Protein AF-A0A7J4P5X5-F1 (afdb_monomer)

Secondary structure (DSSP, 8-state):
---EEEEEEEE---SS--TT-PPPTTTS--BT-EEEEE--SS-TTTGGG--TT-EEEEEEEE-----TT----PPPPEEEEEEEEEEEE--SSSSSPPEEEEEEEEEEEEEE--HHHHHHTTGGGSTTTSTT--S-EEEEPPHHHHHHHHHHHHHH-GGGHHHHTT-

Sequence (167 aa):
MVNCYYVKVNRREWKYPWPNGQPTDWDNFPLNKEQDFRSFTKNKLYWKSLKIGNIIIGHSSYISTKIKGEDKFMPLPRISAIAIVTREEHYSDASESDRVTLKKVIELTPIKLTKDIIKKNKLSNAEPFRLGTNRYTITKLSNEDFQNIVKIIEEFNPSIKKELKKL

Structure (mmCIF, N/CA/C/O backbone):
data_AF-A0A7J4P5X5-F1
#
_entry.id   AF-A0A7J4P5X5-F1
#
loop_
_atom_site.group_PDB
_atom_site.id
_atom_site.type_symbol
_atom_site.label_atom_id
_atom_site.label_alt_id
_atom_site.label_comp_id
_atom_site.label_asym_id
_atom_site.label_entity_id
_atom_site.label_seq_id
_atom_site.pdbx_PDB_ins_code
_atom_site.Cartn_x
_atom_site.Cartn_y
_atom_site.Cartn_z
_atom_site.occupancy
_atom_site.B_iso_or_equiv
_atom_site.auth_seq_id
_atom_site.auth_comp_id
_atom_site.auth_asym_id
_atom_site.auth_atom_id
_atom_site.pdbx_PDB_model_num
ATOM 1 N N . MET A 1 1 ? -3.202 -18.813 -3.902 1.00 62.66 1 MET A N 1
ATOM 2 C CA . MET A 1 1 ? -3.424 -18.023 -2.671 1.00 62.66 1 MET A CA 1
ATOM 3 C C . MET A 1 1 ? -3.058 -16.581 -2.983 1.00 62.66 1 MET A C 1
ATOM 5 O O . MET A 1 1 ? -1.995 -16.373 -3.560 1.00 62.66 1 MET A O 1
ATOM 9 N N . VAL A 1 2 ? -3.941 -15.620 -2.708 1.00 79.81 2 VAL A N 1
ATOM 10 C CA . VAL A 1 2 ? -3.669 -14.196 -2.962 1.00 79.81 2 VAL A CA 1
ATOM 11 C C . VAL A 1 2 ? -2.622 -13.715 -1.960 1.00 79.81 2 VAL A C 1
ATOM 13 O O . VAL A 1 2 ? -2.784 -13.912 -0.759 1.00 79.81 2 VAL A O 1
ATOM 16 N N . ASN A 1 3 ? -1.525 -13.136 -2.450 1.00 89.75 3 ASN A N 1
ATOM 17 C CA . ASN A 1 3 ? -0.517 -12.517 -1.594 1.00 89.75 3 ASN A CA 1
ATOM 18 C C . ASN A 1 3 ? -0.835 -11.028 -1.418 1.00 89.75 3 ASN A C 1
ATOM 20 O O . ASN A 1 3 ? -1.270 -10.365 -2.363 1.00 89.75 3 ASN A O 1
ATOM 24 N N . CYS A 1 4 ? -0.543 -10.509 -0.227 1.00 90.06 4 CYS A N 1
ATOM 25 C CA . CYS A 1 4 ? -0.685 -9.096 0.099 1.00 90.06 4 CYS A CA 1
ATOM 26 C C . CYS A 1 4 ? 0.691 -8.446 0.234 1.00 90.06 4 CYS A C 1
ATOM 28 O O . CYS A 1 4 ? 1.599 -9.001 0.859 1.00 90.06 4 CYS A O 1
ATOM 30 N N . TYR A 1 5 ? 0.834 -7.250 -0.324 1.00 88.75 5 TYR A N 1
ATOM 31 C CA . TYR A 1 5 ? 2.069 -6.484 -0.290 1.00 88.75 5 TYR A CA 1
ATOM 32 C C . TYR A 1 5 ? 1.826 -5.085 0.247 1.00 88.75 5 TYR A C 1
ATOM 34 O O . TYR A 1 5 ? 0.800 -4.464 -0.017 1.00 88.75 5 TYR A O 1
ATOM 42 N N . TYR A 1 6 ? 2.815 -4.570 0.961 1.00 86.12 6 TYR A N 1
ATOM 43 C CA . TYR A 1 6 ? 2.882 -3.181 1.373 1.00 86.12 6 TYR A CA 1
ATOM 44 C C . TYR A 1 6 ? 3.899 -2.452 0.512 1.00 86.12 6 TYR A C 1
ATOM 46 O O . TYR A 1 6 ? 5.057 -2.866 0.439 1.00 86.12 6 TYR A O 1
ATOM 54 N N . VAL A 1 7 ? 3.482 -1.366 -0.134 1.00 81.44 7 VAL A N 1
ATOM 55 C CA . VAL A 1 7 ? 4.347 -0.610 -1.040 1.00 81.44 7 VAL A CA 1
ATOM 56 C C . VAL A 1 7 ? 4.543 0.794 -0.503 1.00 81.44 7 VAL A C 1
ATOM 58 O O . VAL A 1 7 ? 3.675 1.659 -0.598 1.00 81.44 7 VAL A O 1
ATOM 61 N N . LYS A 1 8 ? 5.731 1.017 0.052 1.00 76.25 8 LYS A N 1
ATOM 62 C CA . LYS A 1 8 ? 6.191 2.305 0.556 1.00 76.25 8 LYS A CA 1
ATOM 63 C C . LYS A 1 8 ? 6.957 3.033 -0.532 1.00 76.25 8 LYS A C 1
ATOM 65 O O . LYS A 1 8 ? 8.048 2.613 -0.923 1.00 76.25 8 LYS A O 1
ATOM 70 N N . VAL A 1 9 ? 6.413 4.160 -0.970 1.00 65.75 9 VAL A N 1
ATOM 71 C CA . VAL A 1 9 ? 7.083 5.074 -1.893 1.00 65.75 9 VAL A CA 1
ATOM 72 C C . VAL A 1 9 ? 7.702 6.206 -1.086 1.00 65.75 9 VAL A C 1
ATOM 74 O O . VAL A 1 9 ? 7.001 7.084 -0.597 1.00 65.75 9 VAL A O 1
ATOM 77 N N . ASN A 1 10 ? 9.028 6.185 -0.954 1.00 57.19 10 ASN A N 1
ATOM 78 C CA . ASN A 1 10 ? 9.786 7.316 -0.431 1.00 57.19 10 ASN A CA 1
ATOM 79 C C . ASN A 1 10 ? 10.275 8.152 -1.619 1.00 57.19 10 ASN A C 1
ATOM 81 O O . ASN A 1 10 ? 11.256 7.778 -2.271 1.00 57.19 10 ASN A O 1
ATOM 85 N N . ARG A 1 11 ? 9.614 9.275 -1.926 1.00 51.59 11 ARG A N 1
ATOM 86 C CA . ARG A 1 11 ? 10.158 10.213 -2.920 1.00 51.59 11 ARG A CA 1
ATOM 87 C C . ARG A 1 11 ? 11.426 10.843 -2.340 1.00 51.59 11 ARG A C 1
ATOM 89 O O . ARG A 1 11 ? 11.373 11.456 -1.276 1.00 51.59 11 ARG A O 1
ATOM 96 N N . ARG A 1 12 ? 12.565 10.665 -3.026 1.00 47.19 12 ARG A N 1
ATOM 97 C CA . ARG A 1 12 ? 13.780 11.444 -2.742 1.00 47.19 12 ARG A CA 1
ATOM 98 C C . ARG A 1 12 ? 13.428 12.921 -2.827 1.00 47.19 12 ARG A C 1
ATOM 100 O O . ARG A 1 12 ? 12.671 13.307 -3.714 1.00 47.19 12 ARG A O 1
ATOM 107 N N . GLU A 1 13 ? 13.991 13.689 -1.905 1.00 41.00 13 GLU A N 1
ATOM 108 C CA . GLU A 1 13 ? 14.019 15.146 -1.924 1.00 41.00 13 GLU A CA 1
ATOM 109 C C . GLU A 1 13 ? 14.155 15.655 -3.364 1.00 41.00 13 GLU A C 1
ATOM 111 O O . GLU A 1 13 ? 15.185 15.464 -4.015 1.00 41.00 13 GLU A O 1
ATOM 116 N N . TRP A 1 14 ? 13.099 16.263 -3.898 1.00 39.97 14 TRP A N 1
ATOM 117 C CA . TRP A 1 14 ? 13.263 17.074 -5.093 1.00 39.97 14 TRP A CA 1
ATOM 118 C C . TRP A 1 14 ? 13.968 18.353 -4.647 1.00 39.97 14 TRP A C 1
ATOM 120 O O . TRP A 1 14 ? 13.578 18.956 -3.650 1.00 39.97 14 TRP A O 1
ATOM 130 N N . LYS A 1 15 ? 14.983 18.794 -5.402 1.00 39.28 15 LYS A N 1
ATOM 131 C CA . LYS A 1 15 ? 15.671 20.085 -5.189 1.00 39.28 15 LYS A CA 1
ATOM 132 C C . LYS A 1 15 ? 14.721 21.297 -5.196 1.00 39.28 15 LYS A C 1
ATOM 134 O O . LYS A 1 15 ? 15.144 22.391 -4.838 1.00 39.28 15 LYS A O 1
ATOM 139 N N . TYR A 1 16 ? 13.461 21.113 -5.591 1.00 40.91 16 TYR A N 1
ATOM 140 C CA . TYR A 1 16 ? 12.447 22.154 -5.637 1.00 40.91 16 TYR A CA 1
ATOM 141 C C . TYR A 1 16 ? 11.414 21.957 -4.516 1.00 40.91 16 TYR A C 1
ATOM 143 O O . TYR A 1 16 ? 10.696 20.951 -4.528 1.00 40.91 16 TYR A O 1
ATOM 151 N N . PRO A 1 17 ? 11.306 22.898 -3.556 1.00 43.28 17 PRO A N 1
ATOM 152 C CA . PRO A 1 17 ? 10.221 22.897 -2.589 1.00 43.28 17 PRO A CA 1
ATOM 153 C C . PRO A 1 17 ? 8.900 23.107 -3.315 1.00 43.28 17 PRO A C 1
ATOM 155 O O . PRO A 1 17 ? 8.589 24.218 -3.736 1.00 43.28 17 PRO A O 1
ATOM 158 N N . TRP A 1 18 ? 8.080 22.071 -3.392 1.00 43.34 18 TRP A N 1
ATOM 159 C CA . TRP A 1 18 ? 6.661 22.275 -3.636 1.00 43.34 18 TRP A CA 1
ATOM 160 C C . TRP A 1 18 ? 6.058 22.817 -2.337 1.00 43.34 18 TRP A C 1
ATOM 162 O O . TRP A 1 18 ? 6.154 22.127 -1.321 1.00 43.34 18 TRP A O 1
ATOM 172 N N . PRO A 1 19 ? 5.473 24.028 -2.320 1.00 38.72 19 PRO A N 1
ATOM 173 C CA . PRO A 1 19 ? 4.986 24.653 -1.088 1.00 38.72 19 PRO A CA 1
ATOM 174 C C . PRO A 1 19 ? 3.946 23.809 -0.333 1.00 38.72 19 PRO A C 1
ATOM 176 O O . PRO A 1 19 ? 3.847 23.954 0.878 1.00 38.72 19 PRO A O 1
ATOM 179 N N . ASN A 1 20 ? 3.272 22.870 -1.010 1.00 42.84 20 ASN A N 1
ATOM 180 C CA . ASN A 1 20 ? 2.212 22.038 -0.426 1.00 42.84 20 ASN A CA 1
ATOM 181 C C . ASN A 1 20 ? 2.539 20.530 -0.365 1.00 42.84 20 ASN A C 1
ATOM 183 O O . ASN A 1 20 ? 1.686 19.743 0.034 1.00 42.84 20 ASN A O 1
ATOM 187 N N . GLY A 1 21 ? 3.747 20.111 -0.771 1.00 46.94 21 GLY A N 1
ATOM 188 C CA . GLY A 1 21 ? 4.075 18.698 -1.005 1.00 46.94 21 GLY A CA 1
ATOM 189 C C . GLY A 1 21 ? 3.287 18.109 -2.188 1.00 46.94 21 GLY A C 1
ATOM 190 O O . GLY A 1 21 ? 2.071 18.229 -2.272 1.00 46.94 21 GLY A O 1
ATOM 191 N N . GLN A 1 22 ?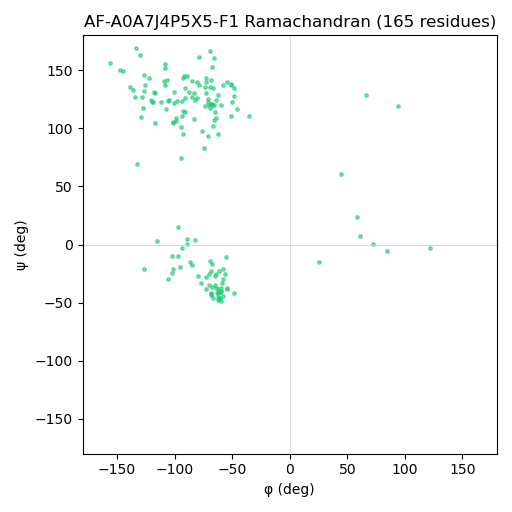 3.948 17.465 -3.152 1.00 47.97 22 GLN A N 1
ATOM 192 C CA . GLN A 1 22 ? 3.196 16.793 -4.221 1.00 47.97 22 GLN A CA 1
ATOM 193 C C . GLN A 1 22 ? 2.526 15.524 -3.679 1.00 47.97 22 GLN A C 1
ATOM 195 O O . GLN A 1 22 ? 3.227 14.707 -3.080 1.00 47.97 22 GLN A O 1
ATOM 200 N N . PRO A 1 23 ? 1.222 15.292 -3.900 1.00 52.66 23 PRO A N 1
ATOM 201 C CA . PRO A 1 23 ? 0.615 13.993 -3.630 1.00 52.66 23 PRO A CA 1
ATOM 202 C C . PRO A 1 23 ? 1.446 12.894 -4.311 1.00 52.66 23 PRO A C 1
ATOM 204 O O . PRO A 1 23 ? 1.952 13.087 -5.424 1.00 52.66 23 PRO A O 1
ATOM 207 N N . THR A 1 24 ? 1.680 11.777 -3.623 1.00 60.94 24 THR A N 1
ATOM 208 C CA . THR A 1 24 ? 2.377 10.650 -4.255 1.00 60.94 24 THR A CA 1
ATOM 209 C C . THR A 1 24 ? 1.478 10.031 -5.321 1.00 60.94 24 THR A C 1
ATOM 211 O O . THR A 1 24 ? 0.273 10.289 -5.353 1.00 60.94 24 THR A O 1
ATOM 214 N N . ASP A 1 25 ? 2.046 9.181 -6.176 1.00 65.94 25 ASP A N 1
ATOM 215 C CA . ASP A 1 25 ? 1.269 8.500 -7.214 1.00 65.94 25 ASP A CA 1
ATOM 216 C C . ASP A 1 25 ? 0.093 7.709 -6.624 1.00 65.94 25 ASP A C 1
ATOM 218 O O . ASP A 1 25 ? -0.921 7.598 -7.289 1.00 65.94 25 ASP A O 1
ATOM 222 N N . TRP A 1 26 ? 0.164 7.274 -5.357 1.00 72.38 26 TRP A N 1
ATOM 223 C CA . TRP A 1 26 ? -0.940 6.626 -4.635 1.00 72.38 26 TRP A CA 1
ATOM 224 C C . TRP A 1 26 ? -2.105 7.551 -4.280 1.00 72.38 26 TRP A C 1
ATOM 226 O O . TRP A 1 26 ? -3.254 7.115 -4.276 1.00 72.38 26 TRP A O 1
ATOM 236 N N . ASP A 1 27 ? -1.817 8.815 -3.975 1.00 69.06 27 ASP A N 1
ATOM 237 C CA . ASP A 1 27 ? -2.831 9.795 -3.579 1.00 69.06 27 ASP A CA 1
ATOM 238 C C . ASP A 1 27 ? -3.614 10.308 -4.793 1.00 69.06 27 ASP A C 1
ATOM 240 O O . ASP A 1 27 ? -4.808 10.567 -4.695 1.00 69.06 27 ASP A O 1
ATOM 244 N N . ASN A 1 28 ? -2.946 10.404 -5.946 1.00 70.00 28 ASN A N 1
ATOM 245 C CA . ASN A 1 28 ? -3.550 10.834 -7.210 1.00 70.00 28 ASN A CA 1
ATOM 246 C C . ASN A 1 28 ? -4.037 9.667 -8.076 1.00 70.00 28 ASN A C 1
ATOM 248 O O . ASN A 1 28 ? -4.594 9.901 -9.148 1.00 70.00 28 ASN A O 1
ATOM 252 N N . PHE A 1 29 ? -3.816 8.426 -7.638 1.00 74.00 29 PHE A N 1
ATOM 253 C CA . PHE A 1 29 ? -4.251 7.233 -8.349 1.00 74.00 29 PHE A CA 1
ATOM 254 C C . PHE A 1 29 ? -5.789 7.194 -8.386 1.00 74.00 29 PHE A C 1
ATOM 256 O O . PHE A 1 29 ? -6.404 7.069 -7.319 1.00 74.00 29 PHE A O 1
ATOM 263 N N . PRO A 1 30 ? -6.445 7.310 -9.559 1.00 78.81 30 PRO A N 1
ATOM 264 C CA . PRO A 1 30 ? -7.902 7.373 -9.612 1.00 78.81 30 PRO A CA 1
ATOM 265 C C . PRO A 1 30 ? -8.537 6.013 -9.320 1.00 78.81 30 PRO A C 1
ATOM 267 O O . PRO A 1 30 ? -8.045 4.973 -9.765 1.00 78.81 30 PRO A O 1
ATOM 270 N N . LEU A 1 31 ? -9.669 6.018 -8.613 1.00 83.44 31 LEU A N 1
ATOM 271 C CA . LEU A 1 31 ? -10.427 4.802 -8.331 1.00 83.44 31 LEU A CA 1
ATOM 272 C C . LEU A 1 31 ? -10.839 4.100 -9.635 1.00 83.44 31 LEU A C 1
ATOM 274 O O . LEU A 1 31 ? -11.280 4.741 -10.589 1.00 83.44 31 LEU A O 1
ATOM 278 N N . ASN A 1 32 ? -10.705 2.774 -9.668 1.00 84.50 32 ASN A N 1
ATOM 279 C CA . ASN A 1 32 ? -11.052 1.905 -10.793 1.00 84.50 32 ASN A CA 1
ATOM 280 C C . ASN A 1 32 ? -10.303 2.156 -12.108 1.00 84.50 32 ASN A C 1
ATOM 282 O O . ASN A 1 32 ? -10.628 1.505 -13.103 1.00 84.50 32 ASN A O 1
ATOM 286 N N . LYS A 1 33 ? -9.287 3.023 -12.126 1.00 86.38 33 LYS A N 1
ATOM 287 C CA . LYS A 1 33 ? -8.405 3.173 -13.284 1.00 86.38 33 LYS A CA 1
ATOM 288 C C . LYS A 1 33 ? -7.183 2.280 -13.146 1.00 86.38 33 LYS A C 1
ATOM 290 O O . LYS A 1 33 ? -6.661 2.083 -12.050 1.00 86.38 33 LYS A O 1
ATOM 295 N N . GLU A 1 34 ? -6.758 1.732 -14.277 1.00 87.12 34 GLU A N 1
ATOM 296 C CA . GLU A 1 34 ? -5.475 1.051 -14.384 1.00 87.12 34 GLU A CA 1
ATOM 297 C C . GLU A 1 34 ? -4.362 2.094 -14.511 1.00 87.12 34 GLU A C 1
ATOM 299 O O . GLU A 1 34 ? -4.506 3.082 -15.234 1.00 87.12 34 GLU A O 1
ATOM 304 N N . GLN A 1 35 ? -3.259 1.884 -13.800 1.00 82.31 35 GLN A N 1
ATOM 305 C CA . GLN A 1 35 ? -2.066 2.710 -13.902 1.00 82.31 35 GLN A CA 1
ATOM 306 C C . GLN A 1 35 ? -0.831 1.825 -13.881 1.00 82.31 35 GLN A C 1
ATOM 308 O O . GLN A 1 35 ? -0.700 0.911 -13.065 1.00 82.31 35 GLN A O 1
ATOM 313 N N . ASP A 1 36 ? 0.089 2.128 -14.785 1.00 78.44 36 ASP A N 1
ATOM 314 C CA . ASP A 1 36 ? 1.363 1.441 -14.847 1.00 78.44 36 ASP A CA 1
ATOM 315 C C . ASP A 1 36 ? 2.325 1.986 -13.815 1.00 78.44 36 ASP A C 1
ATOM 317 O O . ASP A 1 36 ? 2.653 3.175 -13.795 1.00 78.44 36 ASP A O 1
ATOM 321 N N . PHE A 1 37 ? 2.849 1.076 -13.009 1.00 72.31 37 PHE A N 1
ATOM 322 C CA . PHE A 1 37 ? 3.978 1.347 -12.153 1.00 72.31 37 PHE A CA 1
ATOM 323 C C . PHE A 1 37 ? 5.207 0.748 -12.822 1.00 72.31 37 PHE A C 1
ATOM 325 O O . PHE A 1 37 ? 5.403 -0.467 -12.869 1.00 72.31 37 PHE A O 1
ATOM 332 N N . ARG A 1 38 ? 6.028 1.633 -13.389 1.00 64.44 38 ARG A N 1
ATOM 333 C CA . ARG A 1 38 ? 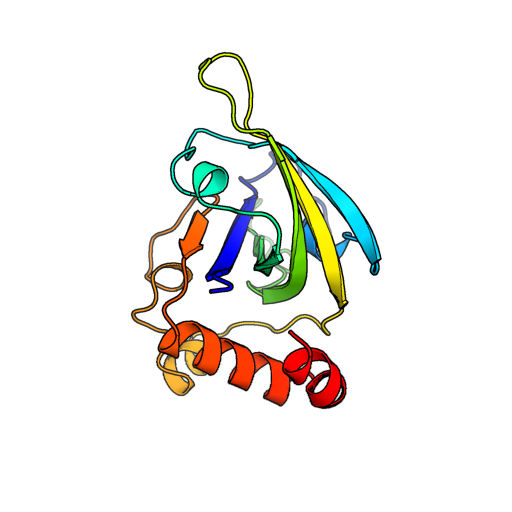7.361 1.286 -13.882 1.00 64.44 38 ARG A CA 1
ATOM 334 C C . ARG A 1 38 ? 8.328 1.356 -12.711 1.00 64.44 38 ARG A C 1
ATOM 336 O O . ARG A 1 38 ? 8.224 2.261 -11.879 1.00 64.44 38 ARG A O 1
ATOM 343 N N . SER A 1 39 ? 9.280 0.430 -12.637 1.00 56.47 39 SER A N 1
ATOM 344 C CA . SER A 1 39 ? 10.292 0.451 -11.585 1.00 56.47 39 SER A CA 1
ATOM 345 C C . SER A 1 39 ? 11.148 1.725 -11.664 1.00 56.47 39 SER A C 1
ATOM 347 O O . SER A 1 39 ? 12.157 1.775 -12.366 1.00 56.47 39 SER A O 1
ATOM 349 N N . PHE A 1 40 ? 10.808 2.761 -10.900 1.00 48.00 40 PHE A N 1
ATOM 350 C CA . PHE A 1 40 ? 11.775 3.800 -10.571 1.00 48.00 40 PHE A CA 1
ATOM 351 C C . PHE A 1 40 ? 12.700 3.222 -9.492 1.00 48.00 40 PHE A C 1
ATOM 353 O O . PHE A 1 40 ? 12.380 3.249 -8.309 1.00 48.00 40 PHE A O 1
ATOM 360 N N . THR A 1 41 ? 13.867 2.721 -9.910 1.00 41.41 41 THR A N 1
ATOM 361 C CA . THR A 1 41 ? 15.046 2.313 -9.108 1.00 41.41 41 THR A CA 1
ATOM 362 C C . THR A 1 41 ? 15.190 0.837 -8.680 1.00 41.41 41 THR A C 1
ATOM 364 O O . THR A 1 41 ? 14.397 0.299 -7.921 1.00 41.41 41 THR A O 1
ATOM 367 N N . LYS A 1 42 ? 16.303 0.241 -9.151 1.00 42.50 42 LYS A N 1
ATOM 368 C CA . LYS A 1 42 ? 17.233 -0.811 -8.651 1.00 42.50 42 LYS A CA 1
ATOM 369 C C . LYS A 1 42 ? 16.827 -1.908 -7.636 1.00 42.50 42 LYS A C 1
ATOM 371 O O . LYS A 1 42 ? 17.565 -2.884 -7.565 1.00 42.50 42 LYS A O 1
ATOM 376 N N . ASN A 1 43 ? 15.719 -1.849 -6.897 1.00 44.66 43 ASN A N 1
ATOM 377 C CA . ASN A 1 43 ? 15.258 -2.957 -6.045 1.00 44.66 43 ASN A CA 1
ATOM 378 C C . ASN A 1 43 ? 14.239 -3.825 -6.801 1.00 44.66 43 ASN A C 1
ATOM 380 O O . ASN A 1 43 ? 13.036 -3.781 -6.551 1.00 44.66 43 ASN A O 1
ATOM 384 N N . LYS A 1 44 ? 14.755 -4.619 -7.749 1.00 50.94 44 LYS A N 1
ATOM 385 C CA . LYS A 1 44 ? 13.986 -5.520 -8.630 1.00 50.94 44 LYS A CA 1
ATOM 386 C C . LYS A 1 44 ? 13.359 -6.727 -7.905 1.00 50.94 44 LYS A C 1
ATOM 388 O O . LYS A 1 44 ? 12.491 -7.389 -8.462 1.00 50.94 44 LYS A O 1
ATOM 393 N N . LEU A 1 45 ? 13.778 -7.027 -6.671 1.00 50.34 45 LEU A N 1
ATOM 394 C CA . LEU A 1 45 ? 13.526 -8.334 -6.045 1.00 50.34 45 LEU A CA 1
ATOM 395 C C . LEU A 1 45 ? 12.041 -8.638 -5.781 1.00 50.34 45 LEU A C 1
ATOM 397 O O . LEU A 1 45 ? 11.617 -9.779 -5.930 1.00 50.34 45 LEU A O 1
ATOM 401 N N . TYR A 1 46 ? 11.240 -7.627 -5.435 1.00 60.25 46 TYR A N 1
ATOM 402 C CA . TYR A 1 46 ? 9.839 -7.840 -5.059 1.00 60.25 46 TYR A CA 1
ATOM 403 C C . TYR A 1 46 ? 8.830 -7.502 -6.160 1.00 60.25 46 TYR A C 1
ATOM 405 O O . TYR A 1 46 ? 7.739 -8.068 -6.142 1.00 60.25 46 TYR A O 1
ATOM 413 N N . TRP A 1 47 ? 9.191 -6.679 -7.154 1.00 69.31 47 TRP A N 1
ATOM 414 C CA . TRP A 1 47 ? 8.341 -6.454 -8.333 1.00 69.31 47 TRP A CA 1
ATOM 415 C C . TRP A 1 47 ? 8.137 -7.755 -9.118 1.00 69.31 47 TRP A C 1
ATOM 417 O O . TRP A 1 47 ? 7.000 -8.083 -9.433 1.00 69.31 47 TRP A O 1
ATOM 427 N N . LYS A 1 48 ? 9.194 -8.568 -9.287 1.00 73.62 48 LYS A N 1
ATOM 428 C CA . LYS A 1 48 ? 9.119 -9.895 -9.935 1.00 73.62 48 LYS A CA 1
ATOM 429 C C . LYS A 1 48 ? 8.203 -10.895 -9.228 1.00 73.62 48 LYS A C 1
ATOM 431 O O . LYS A 1 48 ? 7.725 -11.858 -9.832 1.00 73.62 48 LYS A O 1
ATOM 436 N N . SER A 1 49 ? 7.968 -10.676 -7.934 1.00 77.75 49 SER A N 1
ATOM 437 C CA . SER A 1 49 ? 7.103 -11.533 -7.123 1.00 77.75 49 SER A CA 1
ATOM 438 C C . SER A 1 49 ? 5.622 -11.165 -7.218 1.00 77.75 49 SER A C 1
ATOM 440 O O . SER A 1 49 ? 4.787 -11.992 -6.860 1.00 77.75 49 SER A O 1
ATOM 442 N N . LEU A 1 50 ? 5.295 -9.954 -7.688 1.00 85.38 50 LEU A N 1
ATOM 443 C CA . LEU A 1 50 ? 3.912 -9.513 -7.834 1.00 85.38 50 LEU A CA 1
ATOM 444 C C . LEU A 1 50 ? 3.251 -10.278 -8.971 1.00 85.38 50 LEU A C 1
ATOM 446 O O . LEU A 1 50 ? 3.702 -10.189 -10.110 1.00 85.38 50 LEU A O 1
ATOM 450 N N . LYS A 1 51 ? 2.182 -11.005 -8.639 1.00 88.88 51 LYS A N 1
ATOM 451 C CA . LYS A 1 51 ? 1.353 -11.738 -9.598 1.00 88.88 51 LYS A CA 1
ATOM 452 C C . LYS A 1 51 ? -0.003 -11.077 -9.793 1.00 88.88 51 LYS A C 1
ATOM 454 O O . LYS A 1 51 ? -0.489 -10.404 -8.880 1.00 88.88 51 LYS A O 1
ATOM 459 N N . ILE A 1 52 ? -0.637 -11.307 -10.943 1.00 91.62 52 ILE A N 1
ATOM 460 C CA . ILE A 1 52 ? -2.034 -10.900 -11.176 1.00 91.62 52 ILE A CA 1
ATOM 461 C C . ILE A 1 52 ? -2.918 -11.351 -10.000 1.00 91.62 52 ILE A C 1
ATOM 463 O O . ILE A 1 52 ? -2.789 -12.461 -9.479 1.00 91.62 52 ILE A O 1
ATOM 467 N N . GLY A 1 53 ? -3.784 -10.449 -9.537 1.00 90.69 53 GLY A N 1
ATOM 468 C CA . GLY A 1 53 ? -4.672 -10.660 -8.395 1.00 90.69 53 GLY A CA 1
ATOM 469 C C . GLY A 1 53 ? -4.045 -10.386 -7.025 1.00 90.69 53 GLY A C 1
ATOM 470 O O . GLY A 1 53 ? -4.753 -10.433 -6.028 1.00 90.69 53 GLY A O 1
ATOM 471 N N . ASN A 1 54 ? -2.743 -10.091 -6.932 1.00 92.69 54 ASN A N 1
ATOM 472 C CA . ASN A 1 54 ? -2.119 -9.738 -5.650 1.00 92.69 54 ASN A CA 1
ATOM 473 C C . ASN A 1 54 ? -2.627 -8.379 -5.156 1.00 92.69 54 ASN A C 1
ATOM 475 O O . ASN A 1 54 ? -2.805 -7.450 -5.948 1.00 92.69 54 ASN A O 1
ATOM 479 N N . ILE A 1 55 ? -2.829 -8.268 -3.843 1.00 93.06 55 ILE A N 1
ATOM 480 C CA . ILE A 1 55 ? -3.343 -7.061 -3.191 1.00 93.06 55 ILE A CA 1
ATOM 481 C C . ILE A 1 55 ? -2.170 -6.179 -2.777 1.00 93.06 55 ILE A C 1
ATOM 483 O O . ILE A 1 55 ? -1.199 -6.647 -2.179 1.00 93.06 55 ILE A O 1
ATOM 487 N N . ILE A 1 56 ? -2.284 -4.887 -3.055 1.00 90.69 56 ILE A N 1
ATOM 488 C CA . ILE A 1 56 ? -1.285 -3.872 -2.752 1.00 90.69 56 ILE A CA 1
ATOM 489 C C . ILE A 1 56 ? -1.874 -2.830 -1.801 1.00 90.69 56 ILE A C 1
ATOM 491 O O . ILE A 1 56 ? -2.854 -2.164 -2.130 1.00 90.69 56 ILE A O 1
ATOM 495 N N . ILE A 1 57 ? -1.237 -2.646 -0.645 1.00 90.38 57 ILE A N 1
ATOM 496 C CA . ILE A 1 57 ? -1.493 -1.540 0.280 1.00 90.38 57 ILE A CA 1
ATOM 497 C C . ILE A 1 57 ? -0.509 -0.415 -0.047 1.00 90.38 57 ILE A C 1
ATOM 499 O O . ILE A 1 57 ? 0.701 -0.544 0.165 1.00 90.38 57 ILE A O 1
ATOM 503 N N . GLY A 1 58 ? -1.039 0.679 -0.590 1.00 86.25 58 GLY A N 1
ATOM 504 C CA . GLY A 1 58 ? -0.273 1.849 -1.001 1.00 86.25 58 GLY A CA 1
ATOM 505 C C . GLY A 1 58 ? 0.026 2.767 0.177 1.00 86.25 58 GLY A C 1
ATOM 506 O O . GLY A 1 58 ? -0.887 3.219 0.875 1.00 86.25 58 GLY A O 1
ATOM 507 N N . HIS A 1 59 ? 1.308 3.059 0.385 1.00 80.38 59 HIS A N 1
ATOM 508 C CA . HIS A 1 59 ? 1.767 3.986 1.408 1.00 80.38 59 HIS A CA 1
ATOM 509 C C . HIS A 1 59 ? 2.522 5.171 0.811 1.00 80.38 59 HIS A C 1
ATOM 511 O O . HIS A 1 59 ? 3.577 5.026 0.176 1.00 80.38 59 HIS A O 1
ATOM 517 N N . SER A 1 60 ? 2.005 6.355 1.121 1.00 72.88 60 SER A N 1
ATOM 518 C CA . SER A 1 60 ? 2.579 7.644 0.767 1.00 72.88 60 SER A CA 1
ATOM 519 C C . SER A 1 60 ? 3.515 8.107 1.888 1.00 72.88 60 SER A C 1
ATOM 521 O O . SER A 1 60 ? 3.053 8.410 2.990 1.00 72.88 60 SER A O 1
ATOM 523 N N . SER A 1 61 ? 4.825 8.203 1.628 1.00 60.72 61 SER A N 1
ATOM 524 C CA . SER A 1 61 ? 5.769 8.869 2.538 1.00 60.72 61 SER A CA 1
ATOM 525 C C . SER A 1 61 ? 6.586 9.961 1.862 1.00 60.72 61 SER A C 1
ATOM 527 O O . SER A 1 61 ? 7.124 9.804 0.766 1.00 60.72 61 SER A O 1
ATOM 529 N N . TYR A 1 62 ? 6.721 11.072 2.581 1.00 58.00 62 TYR A N 1
ATOM 530 C CA . TYR A 1 62 ? 7.512 12.227 2.186 1.00 58.00 62 TYR A CA 1
ATOM 531 C C . TYR A 1 62 ? 8.851 12.188 2.915 1.00 58.00 62 TYR A C 1
ATOM 533 O O . TYR A 1 62 ? 8.886 11.987 4.130 1.00 58.00 62 TYR A O 1
ATOM 541 N N . ILE A 1 63 ? 9.954 12.368 2.184 1.00 47.72 63 ILE A N 1
ATOM 542 C CA . ILE A 1 63 ? 11.247 12.659 2.805 1.00 47.72 63 ILE A CA 1
ATOM 543 C C . ILE A 1 63 ? 11.305 14.164 3.077 1.00 47.72 63 ILE A C 1
ATOM 545 O O . ILE A 1 63 ? 11.012 14.981 2.205 1.00 47.72 63 ILE A O 1
ATOM 549 N N . SER A 1 64 ? 11.665 14.498 4.311 1.00 40.34 64 SER A N 1
ATOM 550 C CA . SER A 1 64 ? 11.823 15.855 4.816 1.00 40.34 64 SER A CA 1
ATOM 551 C C . SER A 1 64 ? 12.980 16.588 4.137 1.00 40.34 64 SER A C 1
ATOM 553 O O . SER A 1 64 ? 14.116 16.356 4.530 1.00 40.34 64 SER A O 1
ATOM 555 N N . THR A 1 65 ? 12.716 17.554 3.253 1.00 38.69 65 THR A N 1
ATOM 556 C CA . THR A 1 65 ? 13.707 18.607 2.979 1.00 38.69 65 THR A CA 1
ATOM 557 C C . THR A 1 65 ? 13.580 19.694 4.045 1.00 38.69 65 THR A C 1
ATOM 559 O O . THR A 1 65 ? 12.625 20.474 4.007 1.00 38.69 65 THR A O 1
ATOM 562 N N . LYS A 1 66 ? 14.541 19.799 4.972 1.00 40.06 66 LYS A N 1
ATOM 563 C CA . LYS A 1 66 ? 14.740 21.054 5.716 1.00 40.06 66 LYS A CA 1
ATOM 564 C C . LYS A 1 66 ? 15.224 22.100 4.715 1.00 40.06 66 LYS A C 1
ATOM 566 O O . LYS A 1 66 ? 16.392 22.095 4.336 1.00 40.06 66 LYS A O 1
ATOM 571 N N . ILE A 1 67 ? 14.344 22.988 4.264 1.00 42.66 67 ILE A N 1
ATOM 572 C CA . ILE A 1 67 ? 14.740 24.125 3.429 1.00 42.66 67 ILE A CA 1
ATOM 573 C C . ILE A 1 67 ?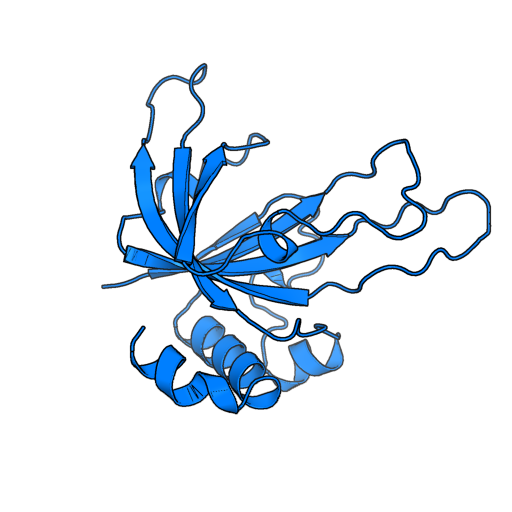 14.777 25.344 4.341 1.00 42.66 67 ILE A C 1
ATOM 575 O O . ILE A 1 67 ? 13.740 25.851 4.737 1.00 42.66 67 ILE A O 1
ATOM 579 N N . LYS A 1 68 ? 15.997 25.766 4.695 1.00 38.62 68 LYS A N 1
ATOM 580 C CA . LYS A 1 68 ? 16.312 27.058 5.332 1.00 38.62 68 LYS A CA 1
ATOM 581 C C . LYS A 1 68 ? 15.376 27.478 6.484 1.00 38.62 68 LYS A C 1
ATOM 583 O O . LYS A 1 68 ? 14.767 28.534 6.422 1.00 38.62 68 LYS A O 1
ATOM 588 N N . GLY A 1 69 ? 15.310 26.686 7.554 1.00 42.97 69 GLY A N 1
ATOM 589 C CA . GLY A 1 69 ? 14.771 27.152 8.842 1.00 42.97 69 GLY A CA 1
ATOM 590 C C . GLY A 1 69 ? 13.253 27.360 8.934 1.00 42.97 69 GLY A C 1
ATOM 591 O O . GLY A 1 69 ? 12.787 27.694 10.016 1.00 42.97 69 GLY A O 1
ATOM 592 N N . GLU A 1 70 ? 12.486 27.116 7.869 1.00 42.41 70 GLU A N 1
ATOM 593 C CA . GLU A 1 70 ? 11.021 27.122 7.916 1.00 42.41 70 GLU A CA 1
ATOM 594 C C . GLU A 1 70 ? 10.472 25.692 7.851 1.00 42.41 70 GLU A C 1
ATOM 596 O O . GLU A 1 70 ? 10.735 24.939 6.905 1.00 42.41 70 GLU A O 1
ATOM 601 N N . ASP A 1 71 ? 9.680 25.320 8.858 1.00 41.16 71 ASP A N 1
ATOM 602 C CA . ASP A 1 71 ? 8.928 24.069 8.865 1.00 41.16 71 ASP A CA 1
ATOM 603 C C . ASP A 1 71 ? 7.787 24.164 7.844 1.00 41.16 71 ASP A C 1
ATOM 605 O O . ASP A 1 71 ? 6.689 24.639 8.133 1.00 41.16 71 ASP A O 1
ATOM 609 N N . LYS A 1 72 ? 8.024 23.701 6.612 1.00 42.78 72 LYS A N 1
ATOM 610 C CA . LYS A 1 72 ? 6.920 23.456 5.678 1.00 42.78 72 LYS A CA 1
ATOM 611 C C . LYS A 1 72 ? 6.101 22.265 6.164 1.00 42.78 72 LYS A C 1
ATOM 613 O O . LYS A 1 72 ? 6.658 21.232 6.533 1.00 42.78 72 LYS A O 1
ATOM 618 N N . PHE A 1 73 ? 4.775 22.408 6.126 1.00 41.00 73 PHE A N 1
ATOM 619 C CA . PHE A 1 73 ? 3.812 21.367 6.478 1.00 41.00 73 PHE A CA 1
ATOM 620 C C . PHE A 1 73 ? 4.129 20.067 5.725 1.00 41.00 73 PHE A C 1
ATOM 622 O O . PHE A 1 73 ? 3.999 19.986 4.504 1.00 41.00 73 PHE A O 1
ATOM 629 N N . MET A 1 74 ? 4.581 19.047 6.456 1.00 47.59 74 MET A N 1
ATOM 630 C CA . MET A 1 74 ? 4.880 17.736 5.888 1.00 47.59 74 MET A CA 1
ATOM 631 C C . MET A 1 74 ? 3.664 16.831 6.019 1.00 47.59 74 MET A C 1
ATOM 633 O O . MET A 1 74 ? 3.215 16.574 7.141 1.00 47.59 74 MET A O 1
ATOM 637 N N . PRO A 1 75 ? 3.153 16.268 4.915 1.00 48.25 75 PRO A N 1
ATOM 638 C CA . PRO A 1 75 ? 2.173 15.213 5.028 1.00 48.25 75 PRO A CA 1
ATOM 639 C C . PRO A 1 75 ? 2.851 13.994 5.662 1.00 48.25 75 PRO A C 1
ATOM 641 O O . PRO A 1 75 ? 3.834 13.460 5.144 1.00 48.25 75 PRO A O 1
ATOM 644 N N . LEU A 1 76 ? 2.346 13.568 6.815 1.00 55.59 76 LEU A N 1
ATOM 645 C CA . LEU A 1 76 ? 2.924 12.449 7.554 1.00 55.59 76 LEU A CA 1
ATOM 646 C C . LEU A 1 76 ? 2.727 11.128 6.787 1.00 55.59 76 LEU A C 1
ATOM 648 O O . LEU A 1 76 ? 1.772 11.025 6.008 1.00 55.59 76 LEU A O 1
ATOM 652 N N . PRO A 1 77 ? 3.621 10.136 6.985 1.00 67.75 77 PRO A N 1
ATOM 653 C CA . PRO A 1 77 ? 3.501 8.814 6.377 1.00 67.75 77 PRO A CA 1
ATOM 654 C C . PRO A 1 77 ? 2.092 8.250 6.567 1.00 67.75 77 PRO A C 1
ATOM 656 O O . PRO A 1 77 ? 1.567 8.260 7.688 1.00 67.75 77 PRO A O 1
ATOM 659 N N . ARG A 1 78 ? 1.463 7.812 5.475 1.00 77.62 78 ARG A N 1
ATOM 660 C CA . ARG A 1 78 ? 0.057 7.407 5.497 1.00 77.62 78 ARG A CA 1
ATOM 661 C C . ARG A 1 78 ? -0.274 6.292 4.525 1.00 77.62 78 ARG A C 1
ATOM 663 O O . ARG A 1 78 ? 0.322 6.194 3.456 1.00 77.62 78 ARG A O 1
ATOM 670 N N . ILE A 1 79 ? -1.267 5.494 4.892 1.00 85.62 79 ILE A N 1
ATOM 671 C CA . ILE A 1 79 ? -1.913 4.541 3.985 1.00 85.62 79 ILE A CA 1
ATOM 672 C C . ILE A 1 79 ? -2.992 5.304 3.219 1.00 85.62 79 ILE A C 1
ATOM 674 O O . ILE A 1 79 ? -3.811 5.980 3.839 1.00 85.62 79 ILE A O 1
ATOM 678 N N . SER A 1 80 ? -2.975 5.226 1.891 1.00 82.12 80 SER A N 1
ATOM 679 C CA . SER A 1 80 ? -3.801 6.079 1.020 1.00 82.12 80 SER A CA 1
ATOM 680 C C . SER A 1 80 ? -4.655 5.307 0.015 1.00 82.12 80 SER A C 1
ATOM 682 O O . SER A 1 80 ? -5.660 5.832 -0.460 1.00 82.12 80 SER A O 1
ATOM 684 N N . ALA A 1 81 ? -4.306 4.057 -0.301 1.00 86.50 81 ALA A N 1
ATOM 685 C CA . ALA A 1 81 ? -5.051 3.270 -1.278 1.00 86.50 81 ALA A CA 1
ATOM 686 C C . ALA A 1 81 ? -4.887 1.761 -1.078 1.00 86.50 81 ALA A C 1
ATOM 688 O O . ALA A 1 81 ? -3.865 1.293 -0.567 1.00 86.50 81 ALA A O 1
ATOM 689 N N . ILE A 1 82 ? -5.870 1.008 -1.574 1.00 90.50 82 ILE A N 1
ATOM 690 C CA . ILE A 1 82 ? -5.743 -0.428 -1.834 1.00 90.50 82 ILE A CA 1
ATOM 691 C C . ILE A 1 82 ? -5.909 -0.650 -3.331 1.00 90.50 82 ILE A C 1
ATOM 693 O O . ILE A 1 82 ? -6.853 -0.153 -3.955 1.00 90.50 82 ILE A O 1
ATOM 697 N N . ALA A 1 83 ? -4.981 -1.399 -3.907 1.00 91.12 83 ALA A N 1
ATOM 698 C CA . ALA A 1 83 ? -4.956 -1.725 -5.319 1.00 91.12 83 ALA A CA 1
ATOM 699 C C . ALA A 1 83 ? -4.775 -3.227 -5.536 1.00 91.12 83 ALA A C 1
ATOM 701 O O . ALA A 1 83 ? -4.360 -3.952 -4.635 1.00 91.12 83 ALA A O 1
ATOM 702 N N . ILE A 1 84 ? -5.075 -3.686 -6.745 1.00 92.12 84 ILE A N 1
ATOM 703 C CA . ILE A 1 84 ? -4.833 -5.062 -7.182 1.00 92.12 84 ILE A CA 1
ATOM 704 C C . ILE A 1 84 ? -3.945 -5.028 -8.420 1.00 92.12 84 ILE A C 1
ATOM 706 O O . ILE A 1 84 ? -4.090 -4.142 -9.264 1.00 92.12 84 ILE A O 1
ATOM 710 N N . VAL A 1 85 ? -3.040 -5.995 -8.537 1.00 90.50 85 VAL A N 1
ATOM 711 C CA . VAL A 1 85 ? -2.270 -6.225 -9.762 1.00 90.50 85 VAL A CA 1
ATOM 712 C C . VAL A 1 85 ? -3.190 -6.757 -10.856 1.00 90.50 85 VAL A C 1
ATOM 714 O O . VAL A 1 85 ? -3.747 -7.847 -10.716 1.00 90.50 85 VAL A O 1
ATOM 717 N N . THR A 1 86 ? -3.336 -6.018 -11.953 1.00 90.81 86 THR A N 1
ATOM 718 C CA . THR A 1 86 ? -4.138 -6.453 -13.107 1.00 90.81 86 THR A CA 1
ATOM 719 C C . THR A 1 86 ? -3.286 -6.956 -14.261 1.00 90.81 86 THR A C 1
ATOM 721 O O . THR A 1 86 ? -3.759 -7.786 -15.033 1.00 90.81 86 THR A O 1
ATOM 724 N N . ARG A 1 87 ? -2.025 -6.514 -14.363 1.00 88.44 87 ARG A N 1
ATOM 725 C CA . ARG A 1 87 ? -1.054 -7.017 -15.347 1.00 88.44 87 ARG A CA 1
ATOM 726 C C . ARG A 1 87 ? 0.347 -7.041 -14.759 1.00 88.44 87 ARG A C 1
ATOM 728 O O . ARG A 1 87 ? 0.693 -6.195 -13.936 1.00 88.44 87 ARG A O 1
ATOM 735 N N . GLU A 1 88 ? 1.149 -7.989 -15.215 1.00 85.44 88 GLU A N 1
ATOM 736 C CA . GLU A 1 88 ? 2.557 -8.119 -14.858 1.00 85.44 88 GLU A CA 1
ATOM 737 C C . GLU A 1 88 ? 3.382 -8.413 -16.119 1.00 85.44 88 GLU A C 1
ATOM 739 O O . GLU A 1 88 ? 3.019 -9.271 -16.921 1.00 85.44 88 GLU A O 1
ATOM 744 N N . GLU A 1 89 ? 4.483 -7.693 -16.294 1.00 82.88 89 GLU A N 1
ATOM 745 C CA . GLU A 1 89 ? 5.475 -7.895 -17.347 1.00 82.88 89 GLU A CA 1
ATOM 746 C C . GLU A 1 89 ? 6.849 -7.951 -16.670 1.00 82.88 89 GLU A C 1
ATOM 748 O O . GLU A 1 89 ? 7.333 -6.947 -16.135 1.00 82.88 89 GLU A O 1
ATOM 753 N N . HIS A 1 90 ? 7.456 -9.140 -16.658 1.00 80.31 90 HIS A N 1
ATOM 754 C CA . HIS A 1 90 ? 8.760 -9.375 -16.037 1.00 80.31 90 HIS A CA 1
ATOM 755 C C . HIS A 1 90 ? 9.787 -9.674 -17.113 1.00 80.31 90 HIS A C 1
ATOM 757 O O . HIS A 1 90 ? 9.642 -10.645 -17.856 1.00 80.31 90 HIS A O 1
ATOM 763 N N . TYR A 1 91 ? 10.845 -8.876 -17.150 1.00 70.94 91 TYR A N 1
ATOM 764 C CA . TYR A 1 91 ? 11.873 -8.973 -18.172 1.00 70.94 91 TYR A CA 1
ATOM 765 C C . TYR A 1 91 ? 13.154 -9.585 -17.584 1.00 70.94 91 TYR A C 1
ATOM 767 O O . TYR A 1 91 ? 13.538 -9.364 -16.422 1.00 70.94 91 TYR A O 1
ATOM 775 N N . SER A 1 92 ? 13.813 -10.432 -18.375 1.00 66.69 92 SER A N 1
ATOM 776 C CA . SER A 1 92 ? 15.110 -11.019 -18.021 1.00 66.69 92 SER A CA 1
ATOM 777 C C . SER A 1 92 ? 16.265 -10.050 -18.269 1.00 66.69 92 SER A C 1
ATOM 779 O O . SER A 1 92 ? 17.277 -10.139 -17.574 1.00 66.69 92 SER A O 1
ATOM 781 N N . ASP A 1 93 ? 16.108 -9.116 -19.211 1.00 64.94 93 ASP A N 1
ATOM 782 C CA . ASP A 1 93 ? 17.118 -8.112 -19.538 1.00 64.94 93 ASP A CA 1
ATOM 783 C C . ASP A 1 93 ? 17.226 -7.043 -18.431 1.00 64.94 93 ASP A C 1
ATOM 785 O O . ASP A 1 93 ? 16.249 -6.587 -17.835 1.00 64.94 93 ASP A O 1
ATOM 789 N N . ALA A 1 94 ? 18.457 -6.639 -18.125 1.00 62.00 94 ALA A N 1
ATOM 790 C CA . ALA A 1 94 ? 18.738 -5.546 -17.213 1.00 62.00 94 ALA A CA 1
ATOM 791 C C . ALA A 1 94 ? 18.354 -4.171 -17.788 1.00 62.00 94 ALA A C 1
ATOM 793 O O . ALA A 1 94 ? 18.098 -3.269 -16.979 1.00 62.00 94 ALA A O 1
ATOM 794 N N . SER A 1 95 ? 18.327 -4.032 -19.122 1.00 57.72 95 SER A N 1
ATOM 795 C CA . SER A 1 95 ? 17.976 -2.807 -19.854 1.00 57.72 95 SER A CA 1
ATOM 796 C C . SER A 1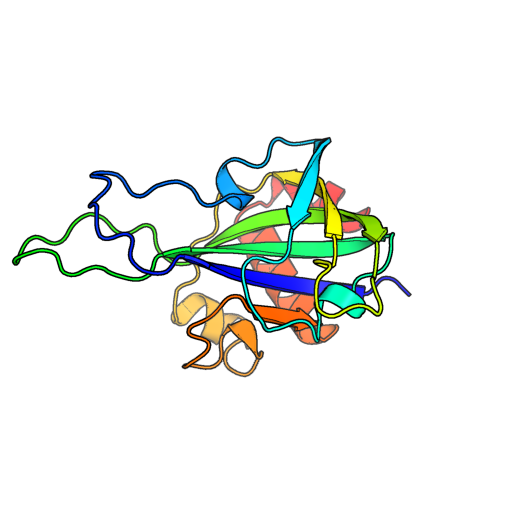 95 ? 16.475 -2.491 -19.808 1.00 57.72 95 SER A C 1
ATOM 798 O O . SER A 1 95 ? 16.082 -1.322 -19.799 1.00 57.72 95 SER A O 1
ATOM 800 N N . GLU A 1 96 ? 15.646 -3.526 -19.670 1.00 57.50 96 GLU A N 1
ATOM 801 C CA . GLU A 1 96 ? 14.200 -3.413 -19.542 1.00 57.50 96 GLU A CA 1
ATOM 802 C C . GLU A 1 96 ? 13.784 -3.260 -18.072 1.00 57.50 96 GLU A C 1
ATOM 804 O O . GLU A 1 96 ? 14.405 -3.770 -17.127 1.00 57.50 96 GLU A O 1
ATOM 809 N N . SER A 1 97 ? 12.730 -2.474 -17.865 1.00 65.25 97 SER A N 1
ATOM 810 C CA . SER A 1 97 ? 12.152 -2.245 -16.543 1.00 65.25 97 SER A CA 1
ATOM 811 C C . SER A 1 97 ? 10.913 -3.110 -16.390 1.00 65.25 97 SER A C 1
ATOM 813 O O . SER A 1 97 ? 9.972 -2.946 -17.164 1.00 65.25 97 SER A O 1
ATOM 815 N N . ASP A 1 98 ? 10.904 -3.975 -15.372 1.00 71.81 98 ASP A N 1
ATOM 816 C CA . ASP A 1 98 ? 9.703 -4.711 -14.977 1.00 71.81 98 ASP A CA 1
ATOM 817 C C . ASP A 1 98 ? 8.538 -3.723 -14.809 1.00 71.81 98 ASP A C 1
ATOM 819 O O . ASP A 1 98 ? 8.693 -2.617 -14.260 1.00 71.81 98 ASP A O 1
ATOM 823 N N . ARG A 1 99 ? 7.370 -4.125 -15.300 1.00 74.69 99 ARG A N 1
ATOM 824 C CA . ARG A 1 99 ? 6.163 -3.308 -15.285 1.00 74.69 99 ARG A CA 1
ATOM 825 C C . ARG A 1 99 ? 5.048 -4.092 -14.635 1.00 74.69 99 ARG A C 1
ATOM 827 O O . ARG A 1 99 ? 4.784 -5.243 -14.965 1.00 74.69 99 ARG A O 1
ATOM 834 N N . VAL A 1 100 ? 4.362 -3.434 -13.717 1.00 82.75 100 VAL A N 1
ATOM 835 C CA . VAL A 1 100 ? 3.147 -3.976 -13.129 1.00 82.75 100 VAL A CA 1
ATOM 836 C C . VAL A 1 100 ? 2.068 -2.918 -13.255 1.00 82.75 100 VAL A C 1
ATOM 838 O O . VAL A 1 100 ? 2.254 -1.762 -12.866 1.00 82.75 100 VAL A O 1
ATOM 841 N N . THR A 1 101 ? 0.941 -3.316 -13.825 1.00 86.31 101 THR A N 1
ATOM 842 C CA . THR A 1 101 ? -0.247 -2.476 -13.902 1.00 86.31 101 THR A CA 1
ATOM 843 C C . THR A 1 101 ? -1.096 -2.762 -12.677 1.00 86.31 101 THR A C 1
ATOM 845 O O . THR A 1 101 ? -1.419 -3.915 -12.373 1.00 86.31 101 THR A O 1
ATOM 848 N N . LEU A 1 102 ? -1.436 -1.704 -11.951 1.00 88.56 102 LEU A N 1
ATOM 849 C CA . LEU A 1 102 ? -2.300 -1.771 -10.783 1.00 88.56 102 LEU A CA 1
ATOM 850 C C . LEU A 1 102 ? -3.648 -1.142 -11.112 1.00 88.56 102 LEU A C 1
ATOM 852 O O . LEU A 1 102 ? -3.716 -0.200 -11.899 1.00 88.56 102 LEU A O 1
ATOM 856 N N . LYS A 1 103 ? -4.704 -1.600 -10.442 1.00 90.69 103 LYS A N 1
ATOM 857 C CA . LYS A 1 103 ? -6.015 -0.944 -10.407 1.00 90.69 103 LYS A CA 1
ATOM 858 C C . LYS A 1 103 ? -6.373 -0.589 -8.971 1.00 90.69 103 LYS A C 1
ATOM 860 O O . LYS A 1 103 ? -6.398 -1.477 -8.119 1.00 90.69 103 LYS A O 1
ATOM 865 N N . LYS A 1 104 ? -6.673 0.684 -8.692 1.00 89.62 104 LYS A N 1
ATOM 866 C CA . LYS A 1 104 ? -7.173 1.113 -7.377 1.00 89.62 104 LYS A CA 1
ATOM 867 C C . LYS A 1 104 ? -8.565 0.534 -7.191 1.00 89.62 104 LYS A C 1
ATOM 869 O O . LYS A 1 104 ? -9.449 0.813 -8.000 1.00 89.62 104 LYS A O 1
ATOM 874 N N . VAL A 1 105 ? -8.749 -0.262 -6.147 1.00 90.75 105 VAL A N 1
ATOM 875 C CA . VAL A 1 105 ? -10.031 -0.919 -5.855 1.00 90.75 105 VAL A CA 1
ATOM 876 C C . VAL A 1 105 ? -10.759 -0.275 -4.691 1.00 90.75 105 VAL A C 1
ATOM 878 O O . VAL A 1 105 ? -11.984 -0.276 -4.674 1.00 90.75 105 VAL A O 1
ATOM 881 N N . ILE A 1 106 ? -10.020 0.305 -3.744 1.00 87.62 106 ILE A N 1
ATOM 882 C CA . ILE A 1 106 ? -10.596 1.021 -2.610 1.00 87.62 106 ILE A CA 1
ATOM 883 C C . ILE A 1 106 ? -9.837 2.332 -2.429 1.00 87.62 106 ILE A C 1
ATOM 885 O O . ILE A 1 106 ? -8.604 2.366 -2.341 1.00 87.62 106 ILE A O 1
ATOM 889 N N . GLU A 1 107 ? -10.602 3.417 -2.386 1.00 82.12 107 GLU A N 1
ATOM 890 C CA . GLU A 1 107 ? -10.130 4.728 -1.967 1.00 82.12 107 GLU A CA 1
ATOM 891 C C . GLU A 1 107 ? -10.260 4.856 -0.454 1.00 82.12 107 GLU A C 1
ATOM 893 O O . GLU A 1 107 ? -11.295 4.519 0.119 1.00 82.12 107 GLU A O 1
ATOM 898 N N . LEU A 1 108 ? -9.186 5.304 0.191 1.00 84.75 108 LEU A N 1
ATOM 899 C CA . LEU A 1 108 ? -9.138 5.479 1.633 1.00 84.75 108 LEU A CA 1
ATOM 900 C C . LEU A 1 108 ? -9.113 6.964 1.953 1.00 84.75 108 LEU A C 1
ATOM 902 O O . LEU A 1 108 ? -8.371 7.723 1.327 1.00 84.75 108 LEU A O 1
ATOM 906 N N . THR A 1 109 ? -9.826 7.355 3.007 1.00 83.81 109 THR A N 1
ATOM 907 C CA . THR A 1 109 ? -9.433 8.550 3.751 1.00 83.81 109 THR A CA 1
ATOM 908 C C . THR A 1 109 ? -8.019 8.294 4.271 1.00 83.81 109 THR A C 1
ATOM 910 O O . THR A 1 109 ? -7.819 7.299 4.982 1.00 83.81 109 THR A O 1
ATOM 913 N N . PRO A 1 110 ? -7.021 9.119 3.906 1.00 82.31 110 PRO A N 1
ATOM 914 C CA . PRO A 1 110 ? -5.637 8.771 4.179 1.00 82.31 110 PRO A CA 1
ATOM 915 C C . PRO A 1 110 ? -5.344 8.641 5.679 1.00 82.31 110 PRO A C 1
ATOM 917 O O . PRO A 1 110 ? -5.614 9.550 6.465 1.00 82.31 110 PRO A O 1
ATOM 920 N N . ILE A 1 111 ? -4.748 7.517 6.078 1.00 83.62 111 ILE A N 1
ATOM 921 C CA . ILE A 1 111 ? -4.539 7.163 7.487 1.00 83.62 111 ILE A CA 1
ATOM 922 C C . ILE A 1 111 ? -3.117 7.499 7.894 1.00 83.62 111 ILE A C 1
ATOM 924 O O . ILE A 1 111 ? -2.173 6.817 7.497 1.00 83.62 111 ILE A O 1
ATOM 928 N N . LYS A 1 112 ? -2.958 8.528 8.721 1.00 81.25 112 LYS A N 1
ATOM 929 C CA . LYS A 1 112 ? -1.665 8.911 9.289 1.00 81.25 112 LYS A CA 1
ATOM 930 C C . LYS A 1 112 ? -1.164 7.835 10.258 1.00 81.25 112 LYS A C 1
ATOM 932 O O . LYS A 1 112 ? -1.790 7.582 11.282 1.00 81.25 112 LYS A O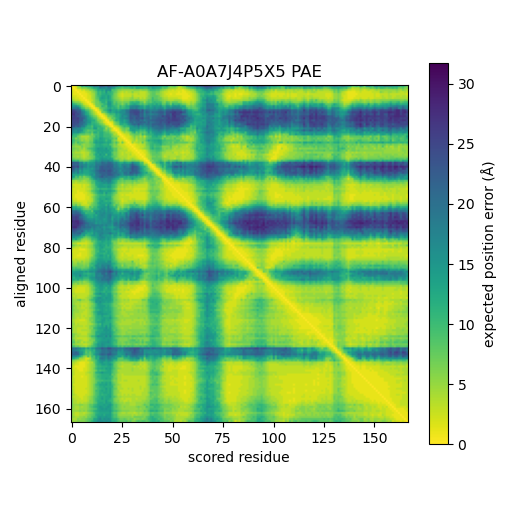 1
ATOM 937 N N . LEU A 1 113 ? 0.000 7.253 9.975 1.00 77.94 113 LEU A N 1
ATOM 938 C CA . LEU A 1 113 ? 0.607 6.219 10.814 1.00 77.94 113 LEU A CA 1
ATOM 939 C C . LEU A 1 113 ? 1.575 6.835 11.830 1.00 77.94 113 LEU A C 1
ATOM 941 O O . LEU A 1 113 ? 2.746 7.083 11.539 1.00 77.94 113 LEU A O 1
ATOM 945 N N . THR A 1 114 ? 1.086 7.095 13.042 1.00 80.06 114 THR A N 1
ATOM 946 C CA . THR A 1 114 ? 1.937 7.523 14.162 1.00 80.06 114 THR A CA 1
ATOM 947 C C . THR A 1 114 ? 2.666 6.33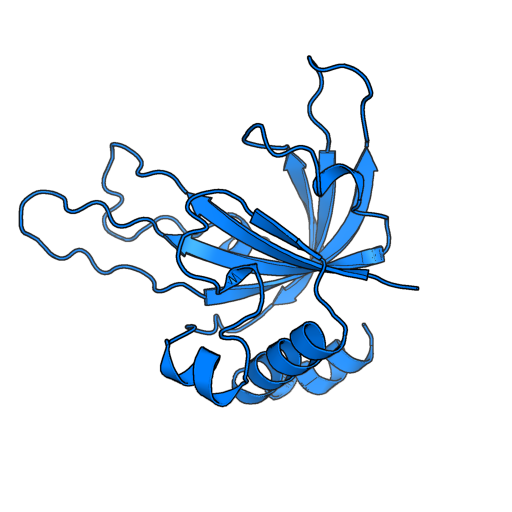2 14.789 1.00 80.06 114 THR A C 1
ATOM 949 O O . THR A 1 114 ? 2.252 5.180 14.641 1.00 80.06 114 THR A O 1
ATOM 952 N N . LYS A 1 115 ? 3.740 6.606 15.545 1.00 79.19 115 LYS A N 1
ATOM 953 C CA . LYS A 1 115 ? 4.434 5.574 16.336 1.00 79.19 115 LYS A CA 1
ATOM 954 C C . LYS A 1 115 ? 3.472 4.837 17.274 1.00 79.19 115 LYS A C 1
ATOM 956 O O . LYS A 1 115 ? 3.586 3.623 17.415 1.00 79.19 115 LYS A O 1
ATOM 961 N N . ASP A 1 116 ? 2.506 5.549 17.848 1.00 83.38 116 ASP A N 1
ATOM 962 C CA . ASP A 1 116 ? 1.516 4.969 18.757 1.00 83.38 116 ASP A CA 1
ATOM 963 C C . ASP A 1 116 ? 0.555 4.029 18.034 1.00 83.38 116 ASP A C 1
ATOM 965 O O . ASP A 1 116 ? 0.306 2.933 18.525 1.00 83.38 116 ASP A O 1
ATOM 969 N N . ILE A 1 117 ? 0.080 4.395 16.837 1.00 85.69 117 ILE A N 1
ATOM 970 C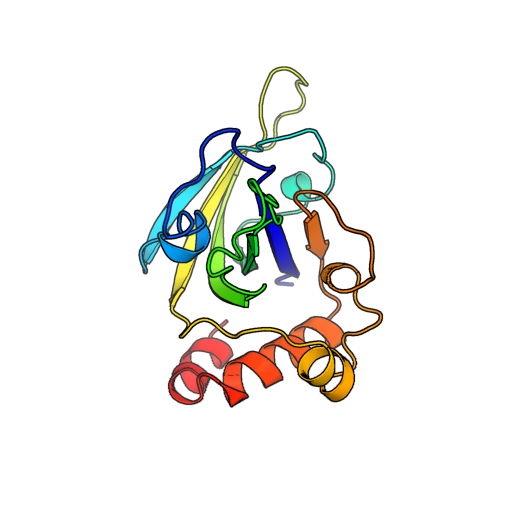 CA . ILE A 1 117 ? -0.770 3.520 16.013 1.00 85.69 117 ILE A CA 1
ATOM 971 C C . ILE A 1 117 ? -0.009 2.247 15.627 1.00 85.69 117 ILE A C 1
ATOM 973 O O . ILE A 1 117 ? -0.548 1.148 15.761 1.00 85.69 117 ILE A O 1
ATOM 977 N N . ILE A 1 118 ? 1.253 2.377 15.205 1.00 84.06 118 ILE A N 1
ATOM 978 C CA . ILE A 1 118 ? 2.112 1.236 14.850 1.00 84.06 118 ILE A CA 1
ATOM 979 C C . ILE A 1 118 ? 2.318 0.320 16.066 1.00 84.06 118 ILE A C 1
ATOM 981 O O . ILE A 1 118 ? 2.148 -0.896 15.961 1.00 84.06 118 ILE A O 1
ATOM 985 N N . LYS A 1 119 ? 2.632 0.894 17.236 1.00 86.31 119 LYS A N 1
ATOM 986 C CA . LYS A 1 119 ? 2.866 0.144 18.477 1.00 86.31 119 LYS A CA 1
ATOM 987 C C . LYS A 1 119 ? 1.590 -0.531 18.990 1.00 86.31 119 LYS A C 1
ATOM 989 O O . LYS A 1 119 ? 1.632 -1.718 19.305 1.00 86.31 119 LYS A O 1
ATOM 994 N N . LYS A 1 120 ? 0.459 0.188 19.023 1.00 91.31 120 LYS A N 1
ATOM 995 C CA . LYS A 1 120 ? -0.871 -0.319 19.422 1.00 91.31 120 LYS A CA 1
ATOM 996 C C . LYS A 1 120 ? -1.269 -1.548 18.601 1.00 91.31 120 LYS A C 1
ATOM 998 O O . LYS A 1 120 ? -1.825 -2.492 19.148 1.00 91.31 120 LYS A O 1
ATOM 1003 N N . ASN A 1 121 ? -0.936 -1.556 17.310 1.00 89.62 121 ASN A N 1
ATOM 1004 C CA . ASN A 1 121 ? -1.298 -2.624 16.377 1.00 89.62 121 ASN A CA 1
ATOM 1005 C C . ASN A 1 121 ? -0.189 -3.669 16.156 1.00 89.62 121 ASN A C 1
ATOM 1007 O O . ASN A 1 121 ? -0.272 -4.440 15.207 1.00 89.62 121 ASN A O 1
ATOM 1011 N N . LYS A 1 122 ? 0.839 -3.719 17.018 1.00 90.31 122 LYS A N 1
ATOM 1012 C CA . LYS A 1 122 ? 1.944 -4.702 16.961 1.00 90.31 122 LYS A CA 1
ATOM 1013 C C . LYS A 1 122 ? 2.740 -4.708 15.644 1.00 90.31 122 LYS A C 1
ATOM 1015 O O . LYS A 1 122 ? 3.410 -5.684 15.330 1.00 90.31 122 LYS A O 1
ATOM 1020 N N . LEU A 1 123 ? 2.741 -3.602 14.904 1.00 86.50 123 LEU A N 1
ATOM 1021 C CA . LEU A 1 123 ? 3.414 -3.495 13.606 1.00 86.50 123 LEU A CA 1
ATOM 1022 C C . LEU A 1 123 ? 4.879 -3.046 13.706 1.00 86.50 123 LEU A C 1
ATOM 1024 O O . LEU A 1 123 ? 5.551 -2.923 12.688 1.00 86.50 123 LEU A O 1
ATOM 1028 N N . SER A 1 124 ? 5.409 -2.815 14.911 1.00 80.69 124 SER A N 1
ATOM 1029 C CA . SER A 1 124 ? 6.776 -2.305 15.110 1.00 80.69 124 SER A CA 1
ATOM 1030 C C . SER A 1 124 ? 7.871 -3.184 14.491 1.00 80.69 124 SER A C 1
ATOM 1032 O O . SER A 1 124 ? 8.921 -2.669 14.111 1.00 80.69 124 SER A O 1
ATOM 1034 N N . ASN A 1 125 ? 7.630 -4.495 14.396 1.00 78.88 125 ASN A N 1
ATOM 1035 C CA . ASN A 1 125 ? 8.579 -5.464 13.843 1.00 78.88 125 ASN A CA 1
ATOM 1036 C C . ASN A 1 125 ? 8.321 -5.797 12.369 1.00 78.88 125 ASN A C 1
ATOM 1038 O O . ASN A 1 125 ? 9.163 -6.443 11.747 1.00 78.88 125 ASN A O 1
ATOM 1042 N N . ALA A 1 126 ? 7.194 -5.357 11.804 1.00 77.56 126 ALA A N 1
ATOM 1043 C CA . ALA A 1 126 ? 6.917 -5.566 10.394 1.00 77.56 126 ALA A CA 1
ATOM 1044 C C . ALA A 1 126 ? 7.912 -4.758 9.549 1.00 77.56 126 ALA A C 1
ATOM 1046 O O . ALA A 1 126 ? 8.185 -3.581 9.807 1.00 77.56 126 ALA A O 1
ATOM 1047 N N . GLU A 1 127 ? 8.460 -5.403 8.521 1.00 75.06 127 GLU A N 1
ATOM 1048 C CA . GLU A 1 127 ? 9.540 -4.871 7.683 1.00 75.06 127 GLU A CA 1
ATOM 1049 C C . GLU A 1 127 ? 9.318 -3.423 7.180 1.00 75.06 127 GLU A C 1
ATOM 1051 O O . GLU A 1 127 ? 10.266 -2.637 7.279 1.00 75.06 127 GLU A O 1
ATOM 1056 N N . PRO A 1 128 ? 8.117 -2.983 6.727 1.00 72.19 128 PRO A N 1
ATOM 1057 C CA . PRO A 1 128 ? 7.932 -1.603 6.266 1.00 72.19 128 PRO A CA 1
ATOM 1058 C C . PRO A 1 128 ? 8.028 -0.544 7.377 1.00 72.19 128 PRO A C 1
ATOM 1060 O O . PRO A 1 128 ? 8.315 0.624 7.078 1.00 72.19 128 PRO A O 1
ATOM 1063 N N . PHE A 1 129 ? 7.800 -0.929 8.636 1.00 74.69 129 PHE A N 1
ATOM 1064 C CA . PHE A 1 129 ? 7.793 -0.037 9.803 1.00 74.69 129 PHE A CA 1
ATOM 1065 C C . PHE A 1 129 ? 9.076 -0.115 10.631 1.00 74.69 129 PHE A C 1
ATOM 1067 O O . PHE A 1 129 ? 9.305 0.745 11.486 1.00 74.69 129 PHE A O 1
ATOM 1074 N N . ARG A 1 130 ? 9.951 -1.086 10.346 1.00 66.50 130 ARG A N 1
ATOM 1075 C CA . ARG A 1 130 ? 11.279 -1.160 10.953 1.00 66.50 130 ARG A CA 1
ATOM 1076 C C . ARG A 1 130 ? 12.106 0.060 10.520 1.00 66.50 130 ARG A C 1
ATOM 1078 O O . ARG A 1 130 ? 12.248 0.349 9.329 1.00 66.50 130 ARG A O 1
ATOM 1085 N N . LEU A 1 131 ? 12.616 0.808 11.502 1.00 48.06 131 LEU A N 1
ATOM 1086 C CA . LEU A 1 131 ? 13.414 2.027 11.312 1.00 48.06 131 LEU A CA 1
ATOM 1087 C C . LEU A 1 131 ? 14.555 1.775 10.307 1.00 48.06 131 LEU A C 1
ATOM 1089 O O . LEU A 1 131 ? 15.374 0.885 10.517 1.00 48.06 131 LEU A O 1
ATOM 1093 N N . GLY A 1 132 ? 14.606 2.554 9.219 1.00 49.28 132 GLY A N 1
ATOM 1094 C CA . GLY A 1 132 ? 15.728 2.549 8.266 1.00 49.28 132 GLY A CA 1
ATOM 1095 C C . GLY A 1 132 ? 15.404 2.215 6.804 1.00 49.28 132 GLY A C 1
ATOM 1096 O O . GLY A 1 132 ? 16.297 2.299 5.959 1.00 49.28 132 GLY A O 1
ATOM 1097 N N . THR A 1 133 ? 14.157 1.889 6.442 1.00 50.97 133 THR A N 1
ATOM 1098 C CA . THR A 1 133 ? 13.785 1.702 5.024 1.00 50.97 133 THR A CA 1
ATOM 1099 C C . THR A 1 133 ? 13.675 3.056 4.305 1.00 50.97 133 THR A C 1
ATOM 1101 O O . THR A 1 133 ? 12.603 3.647 4.168 1.00 50.97 133 THR A O 1
ATOM 1104 N N . ASN A 1 134 ? 14.828 3.568 3.861 1.00 48.62 134 ASN A N 1
ATOM 1105 C CA . ASN A 1 134 ? 15.015 4.885 3.230 1.00 48.62 134 ASN A CA 1
ATOM 1106 C C . ASN A 1 134 ? 14.686 4.919 1.722 1.00 48.62 134 ASN A C 1
ATOM 1108 O O . ASN A 1 134 ? 14.909 5.931 1.060 1.00 48.62 134 ASN A O 1
ATOM 1112 N N . ARG A 1 135 ? 14.191 3.821 1.136 1.00 55.06 135 ARG A N 1
ATOM 1113 C CA . ARG A 1 135 ? 13.946 3.693 -0.315 1.00 55.06 135 ARG A CA 1
ATOM 1114 C C . ARG A 1 135 ? 12.570 3.102 -0.608 1.00 55.06 135 ARG A C 1
ATOM 1116 O O . ARG A 1 135 ? 11.903 2.633 0.312 1.00 55.06 135 ARG A O 1
ATOM 1123 N N . TYR A 1 136 ? 12.159 3.154 -1.878 1.00 60.16 136 TYR A N 1
ATOM 1124 C CA . TYR A 1 136 ? 11.016 2.394 -2.386 1.00 60.16 136 TYR A CA 1
ATOM 1125 C C . TYR A 1 136 ? 11.115 0.952 -1.884 1.00 60.16 136 TYR A C 1
ATOM 1127 O O . TYR A 1 136 ? 12.097 0.265 -2.171 1.00 60.16 136 TYR A O 1
ATOM 1135 N N . THR A 1 137 ? 10.143 0.538 -1.079 1.00 70.75 137 THR A N 1
ATOM 1136 C CA . THR A 1 137 ? 10.135 -0.784 -0.453 1.00 70.75 137 THR A CA 1
ATOM 1137 C C . THR A 1 137 ? 8.802 -1.432 -0.763 1.00 70.75 137 THR A C 1
ATOM 1139 O O . THR A 1 137 ? 7.756 -0.908 -0.389 1.00 70.75 137 THR A O 1
ATOM 1142 N N . ILE A 1 138 ? 8.857 -2.550 -1.478 1.00 77.69 138 ILE A N 1
ATOM 1143 C CA . ILE A 1 138 ? 7.748 -3.489 -1.575 1.00 77.69 138 ILE A CA 1
ATOM 1144 C C . ILE A 1 138 ? 8.063 -4.582 -0.572 1.00 77.69 138 ILE A C 1
ATOM 1146 O O . ILE A 1 138 ? 9.120 -5.196 -0.661 1.00 77.69 138 ILE A O 1
ATOM 1150 N N . THR A 1 139 ? 7.156 -4.821 0.359 1.00 81.50 139 THR A N 1
ATOM 1151 C CA . THR A 1 139 ? 7.272 -5.900 1.334 1.00 81.50 139 THR A CA 1
ATOM 1152 C C . THR A 1 139 ? 6.110 -6.852 1.138 1.00 81.50 139 THR A C 1
ATOM 1154 O O . THR A 1 139 ? 4.960 -6.413 1.114 1.00 81.50 139 THR A O 1
ATOM 1157 N N . LYS A 1 140 ? 6.391 -8.154 1.057 1.00 86.94 140 LYS A N 1
ATOM 1158 C CA . LYS A 1 140 ? 5.347 -9.169 1.211 1.00 86.94 140 LYS A CA 1
ATOM 1159 C C . LYS A 1 140 ? 4.909 -9.203 2.674 1.00 86.94 140 LYS A C 1
ATOM 1161 O O . LYS A 1 140 ? 5.736 -9.413 3.554 1.00 86.94 140 LYS A O 1
ATOM 1166 N N . LEU A 1 141 ? 3.623 -9.000 2.931 1.00 87.56 141 LEU A N 1
ATOM 1167 C CA . LEU A 1 141 ? 3.084 -9.032 4.286 1.00 87.56 141 LEU A CA 1
ATOM 1168 C C . LEU A 1 141 ? 2.861 -10.475 4.738 1.00 87.56 141 LEU A C 1
ATOM 1170 O O . LEU A 1 141 ? 2.375 -11.311 3.969 1.00 87.56 141 LEU A O 1
ATOM 1174 N N . SER A 1 142 ? 3.177 -10.757 6.002 1.00 89.50 142 SER A N 1
ATOM 1175 C CA . SER A 1 142 ? 2.640 -11.943 6.662 1.00 89.50 142 SER A CA 1
ATOM 1176 C C . SER A 1 142 ? 1.120 -11.802 6.810 1.00 89.50 142 SER A C 1
ATOM 1178 O O . SER A 1 142 ? 0.576 -10.694 6.754 1.00 89.50 142 SER A O 1
ATOM 1180 N N . ASN A 1 143 ? 0.417 -12.917 7.017 1.00 89.44 143 ASN A N 1
ATOM 1181 C CA . ASN A 1 143 ? -1.022 -12.852 7.271 1.00 89.44 143 ASN A CA 1
ATOM 1182 C C . ASN A 1 143 ? -1.322 -12.015 8.529 1.00 89.44 143 ASN A C 1
ATOM 1184 O O . ASN A 1 143 ? -2.240 -11.206 8.522 1.00 89.44 143 ASN A O 1
ATOM 1188 N N . GLU A 1 144 ? -0.513 -12.149 9.585 1.00 91.38 144 GLU A N 1
ATOM 1189 C CA . GLU A 1 144 ? -0.675 -11.367 10.814 1.00 91.38 144 GLU A CA 1
ATOM 1190 C C . GLU A 1 144 ? -0.507 -9.860 10.566 1.00 91.38 144 GLU A C 1
ATOM 1192 O O . GLU A 1 144 ? -1.367 -9.072 10.968 1.00 91.38 144 GLU A O 1
ATOM 1197 N N . ASP A 1 145 ? 0.545 -9.456 9.849 1.00 90.31 145 ASP A N 1
ATOM 1198 C CA . ASP A 1 145 ? 0.790 -8.043 9.539 1.00 90.31 145 ASP A CA 1
ATOM 1199 C C . ASP A 1 145 ? -0.323 -7.460 8.672 1.00 90.31 145 ASP A C 1
ATOM 1201 O O . ASP A 1 145 ? -0.788 -6.347 8.920 1.00 90.31 145 ASP A O 1
ATOM 1205 N N . PHE A 1 146 ? -0.789 -8.225 7.682 1.00 90.88 146 PHE A N 1
ATOM 1206 C CA . PHE A 1 146 ? -1.913 -7.826 6.846 1.00 90.88 146 PHE A CA 1
ATOM 1207 C C . PHE A 1 146 ? -3.178 -7.611 7.681 1.00 90.88 146 PHE A C 1
ATOM 1209 O O . PHE A 1 146 ? -3.787 -6.548 7.585 1.00 90.88 146 PHE A O 1
ATOM 1216 N N . GLN A 1 147 ? -3.536 -8.553 8.558 1.00 91.00 147 GLN A N 1
ATOM 1217 C CA . GLN A 1 147 ? -4.704 -8.411 9.432 1.00 91.00 147 GLN A CA 1
ATOM 1218 C C . GLN A 1 147 ? -4.577 -7.215 10.386 1.00 91.00 147 GLN A C 1
ATOM 1220 O O . GLN A 1 147 ? -5.552 -6.504 10.623 1.00 91.00 147 GLN A O 1
ATOM 1225 N N . ASN A 1 148 ? -3.384 -6.947 10.918 1.00 92.38 148 ASN A N 1
ATOM 1226 C CA . ASN A 1 148 ? -3.151 -5.786 11.776 1.00 92.38 148 ASN A CA 1
ATOM 1227 C C . ASN A 1 148 ? -3.265 -4.461 11.005 1.00 92.38 148 ASN A C 1
ATOM 1229 O O . ASN A 1 148 ? -3.820 -3.498 11.531 1.00 92.38 148 ASN A O 1
ATOM 1233 N N . ILE A 1 149 ? -2.821 -4.412 9.747 1.00 91.25 149 ILE A N 1
ATOM 1234 C CA . ILE A 1 149 ? -3.028 -3.243 8.883 1.00 91.25 149 ILE A CA 1
ATOM 1235 C C . ILE A 1 149 ? -4.511 -3.082 8.524 1.00 91.25 149 ILE A C 1
ATOM 1237 O O . ILE A 1 149 ? -5.026 -1.969 8.581 1.00 91.25 149 ILE A O 1
ATOM 1241 N N . VAL A 1 150 ? -5.225 -4.167 8.213 1.00 91.38 150 VAL A N 1
ATOM 1242 C CA . VAL A 1 150 ? -6.671 -4.131 7.936 1.00 91.38 150 VAL A CA 1
ATOM 1243 C C . VAL A 1 150 ? -7.452 -3.592 9.135 1.00 91.38 150 VAL A C 1
ATOM 1245 O O . VAL A 1 150 ? -8.328 -2.757 8.942 1.00 91.38 150 VAL A O 1
ATOM 1248 N N . LYS A 1 151 ? -7.097 -3.970 10.372 1.00 92.00 151 LYS A N 1
ATOM 1249 C CA . LYS A 1 151 ? -7.710 -3.400 11.588 1.00 92.00 151 LYS A CA 1
ATOM 1250 C C . LYS A 1 151 ? -7.549 -1.884 11.663 1.00 92.00 151 LYS A C 1
ATOM 1252 O O . LYS A 1 151 ? -8.518 -1.192 11.956 1.00 92.00 151 LYS A O 1
ATOM 1257 N N . ILE A 1 152 ? -6.354 -1.370 11.359 1.00 91.88 152 ILE A N 1
ATOM 1258 C CA . ILE A 1 152 ? -6.119 0.078 11.273 1.00 91.88 152 ILE A CA 1
ATOM 1259 C C . ILE A 1 152 ? -7.011 0.681 10.185 1.00 91.88 152 ILE A C 1
ATOM 1261 O O . ILE A 1 152 ? -7.651 1.703 10.401 1.00 91.88 152 ILE A O 1
ATOM 1265 N N . ILE A 1 153 ? -7.080 0.052 9.013 1.00 92.19 153 ILE A N 1
ATOM 1266 C CA . ILE A 1 153 ? -7.891 0.559 7.906 1.00 92.19 153 ILE A CA 1
ATOM 1267 C C . ILE A 1 153 ? -9.374 0.624 8.286 1.00 92.19 153 ILE A C 1
ATOM 1269 O O . ILE A 1 153 ? -9.992 1.663 8.069 1.00 92.19 153 ILE A O 1
ATOM 1273 N N . GLU A 1 154 ? -9.927 -0.424 8.898 1.00 92.25 154 GLU A N 1
ATOM 1274 C CA . GLU A 1 154 ? -11.316 -0.451 9.368 1.00 92.25 154 GLU A CA 1
ATOM 1275 C C . GLU A 1 154 ? -11.592 0.578 10.476 1.00 92.25 154 GLU A C 1
ATOM 1277 O O . GLU A 1 154 ? -12.667 1.173 10.484 1.00 92.25 154 GLU A O 1
ATOM 1282 N N . GLU A 1 155 ? -10.645 0.811 11.395 1.00 92.19 155 GLU A N 1
ATOM 1283 C CA . GLU A 1 155 ? -10.784 1.798 12.481 1.00 92.19 155 GLU A CA 1
ATOM 1284 C C . GLU A 1 155 ? -10.952 3.222 11.924 1.00 92.19 155 GLU A C 1
ATOM 1286 O O . GLU A 1 155 ? -11.783 3.984 12.412 1.00 92.19 155 GLU A O 1
ATOM 1291 N N . PHE A 1 156 ? -10.203 3.569 10.872 1.00 90.06 156 PHE A N 1
ATOM 1292 C CA . PHE A 1 156 ? -10.221 4.911 10.276 1.00 90.06 156 PHE A CA 1
ATOM 1293 C C . PHE A 1 156 ? -11.170 5.052 9.078 1.00 90.06 156 PHE A C 1
ATOM 1295 O O . PHE A 1 156 ? -11.543 6.166 8.718 1.00 90.06 156 PHE A O 1
ATOM 1302 N N . ASN A 1 157 ? -11.558 3.945 8.447 1.00 90.56 157 ASN A N 1
ATOM 1303 C CA . ASN A 1 157 ? -12.484 3.902 7.319 1.00 90.56 157 ASN A CA 1
ATOM 1304 C C . ASN A 1 157 ? -13.547 2.809 7.565 1.00 90.56 157 ASN A C 1
ATOM 1306 O O . ASN A 1 157 ? -13.566 1.783 6.887 1.00 90.56 157 ASN A O 1
ATOM 1310 N N . PRO A 1 158 ? -14.467 2.987 8.527 1.00 89.56 158 PRO A N 1
ATOM 1311 C CA . PRO A 1 158 ? -15.437 1.945 8.876 1.00 89.56 158 PRO A CA 1
ATOM 1312 C C . PRO A 1 158 ? -16.412 1.613 7.735 1.00 89.56 158 PRO A C 1
ATOM 1314 O O . PRO A 1 158 ? -16.923 0.494 7.657 1.00 89.56 158 PRO A O 1
ATOM 1317 N N . SER A 1 159 ? -16.653 2.562 6.824 1.00 89.50 159 SER A N 1
ATOM 1318 C CA . SER A 1 159 ? -17.558 2.397 5.682 1.00 89.50 159 SER A CA 1
ATOM 1319 C C . SER A 1 159 ? -17.087 1.350 4.673 1.00 89.50 159 SER A C 1
ATOM 1321 O O . SER A 1 159 ? -17.934 0.722 4.048 1.00 89.50 159 SER A O 1
ATOM 1323 N N . ILE A 1 160 ? -15.775 1.104 4.558 1.00 86.69 160 ILE A N 1
ATOM 1324 C CA . ILE A 1 160 ? -15.205 0.198 3.542 1.00 86.69 160 ILE A CA 1
ATOM 1325 C C . ILE A 1 160 ? -15.095 -1.263 4.001 1.00 86.69 160 ILE A C 1
ATOM 1327 O O . ILE A 1 160 ? -14.522 -2.114 3.317 1.00 86.69 160 ILE A O 1
ATOM 1331 N N . LYS A 1 161 ? -15.606 -1.579 5.195 1.00 86.62 161 LYS A N 1
ATOM 1332 C CA . LYS A 1 161 ? -15.519 -2.921 5.784 1.00 86.62 161 LYS A CA 1
ATOM 1333 C C . LYS A 1 161 ? -16.159 -3.995 4.900 1.00 86.62 161 LYS A C 1
ATOM 1335 O O . LYS A 1 161 ? -15.715 -5.142 4.888 1.00 86.62 161 LYS A O 1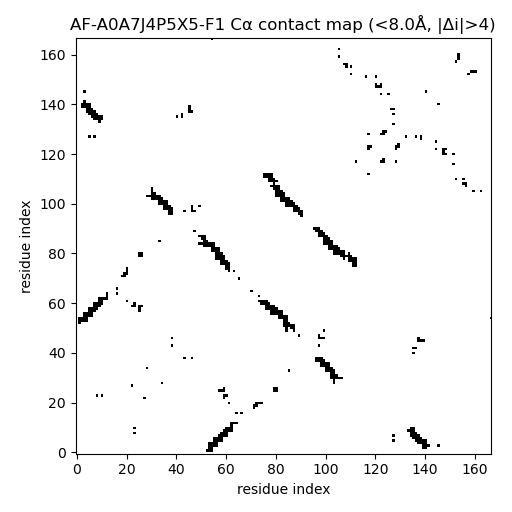
ATOM 1340 N N . LYS A 1 162 ? -17.217 -3.643 4.163 1.00 86.50 162 LYS A N 1
ATOM 1341 C CA . LYS A 1 162 ? -17.885 -4.569 3.236 1.00 86.50 162 LYS A CA 1
ATOM 1342 C C . LYS A 1 162 ? -17.029 -4.827 1.998 1.00 86.50 162 LYS A C 1
ATOM 1344 O O . LYS A 1 162 ? -17.003 -5.954 1.519 1.00 86.50 162 LYS A O 1
ATOM 1349 N N . GLU A 1 163 ? -16.344 -3.811 1.493 1.00 85.81 163 GLU A N 1
ATOM 1350 C CA . GLU A 1 163 ? -15.443 -3.871 0.347 1.00 85.81 163 GLU A CA 1
ATOM 1351 C C . GLU A 1 163 ? -14.195 -4.689 0.675 1.00 85.81 163 GLU A C 1
ATOM 1353 O O . GLU A 1 163 ? -13.828 -5.556 -0.108 1.00 85.81 163 GLU A O 1
ATOM 1358 N N . LEU A 1 164 ? -13.605 -4.492 1.858 1.00 84.38 164 LEU A N 1
ATOM 1359 C CA . LEU A 1 164 ? -12.442 -5.257 2.319 1.00 84.38 164 LEU A CA 1
ATOM 1360 C C . LEU A 1 164 ? -12.713 -6.760 2.408 1.00 84.38 164 LEU A C 1
ATOM 1362 O O . LEU A 1 164 ? -11.849 -7.547 2.055 1.00 84.38 164 LEU A O 1
ATOM 1366 N N . LYS A 1 165 ? -13.916 -7.169 2.830 1.00 83.06 165 LYS A N 1
ATOM 1367 C CA . LYS A 1 165 ? -14.304 -8.590 2.893 1.00 83.06 165 LYS A CA 1
ATOM 1368 C C . LYS A 1 165 ? -14.444 -9.266 1.526 1.00 83.06 165 LYS A C 1
ATOM 1370 O O . LYS A 1 165 ? -14.542 -10.488 1.480 1.00 83.06 165 LYS A O 1
ATOM 1375 N N . LYS A 1 166 ? -14.548 -8.492 0.440 1.00 82.38 166 LYS A N 1
ATOM 1376 C CA . LYS A 1 166 ? -14.639 -9.018 -0.932 1.00 82.38 166 LYS A CA 1
ATOM 1377 C C . LYS A 1 166 ? -13.260 -9.275 -1.550 1.00 82.38 166 LYS A C 1
ATOM 1379 O O . LYS A 1 166 ? -13.209 -9.905 -2.604 1.00 82.38 166 LYS A O 1
ATOM 1384 N N . LEU A 1 167 ? -12.200 -8.732 -0.944 1.00 76.00 167 LEU A N 1
ATOM 1385 C CA . LEU A 1 167 ? -10.802 -8.883 -1.353 1.00 76.00 167 LEU A CA 1
ATOM 1386 C C . LEU A 1 167 ? -10.176 -10.107 -0.678 1.00 76.00 167 LEU A C 1
ATOM 1388 O O . LEU A 1 167 ? -9.390 -10.791 -1.368 1.00 76.00 167 LEU A O 1
#

Foldseek 3Di:
DAWEKEKEAEDPDDPDDPLQDDWPCLQVADAQDKDKDWDPDDPVPCLVVADFFHKYFYKYDYDDDPDDPDDRDGDAIWGFFIKGFHDWDDDPDPVDTTMTIIHTHDGAPIGHDDPCLCVVLVNCPPPVNPPDPNHTDMDTDDPSNVVSVVVSRCVRPVVCPVVVVVD

Nearest PDB structures (foldseek):
  3ljc-assembly1_A  TM=4.601E-01  e=7.727E-02  Escherichia coli K-12
  1zbo-assembly1_A  TM=3.899E-01  e=3.877E-02  Bordetella parapertussis 12822
  7ypk-assembly1_C  TM=3.472E-01  e=2.243E-01  Meiothermus taiwanensis
  4nj5-assembly1_A  TM=3.548E-01  e=4.199E-01  Arabidopsis thaliana
  6c80-assembly1_A  TM=1.950E-01  e=3.122E+00  Linum usitatissimum

Radius of gyration: 16.02 Å; Cα contacts (8 Å, |Δi|>4): 29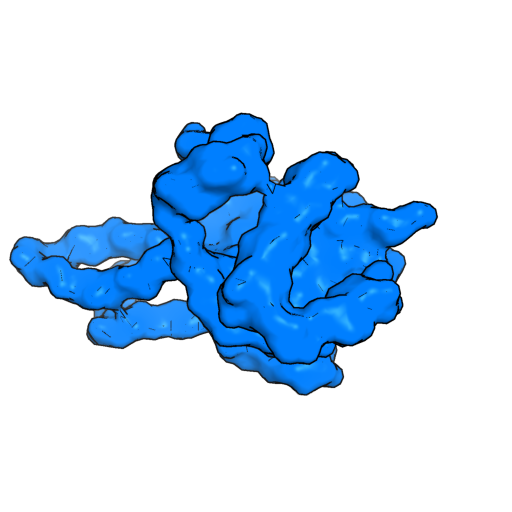6; chains: 1; bounding box: 37×45×39 Å

pLDDT: mean 72.89, std 17.58, range [38.62, 93.06]

Solvent-accessible surface area (backbone atoms only — not comparable to full-atom values): 9915 Å² total; per-residue (Å²): 131,80,50,44,31,41,36,38,44,43,53,71,70,61,98,64,84,55,87,74,56,78,74,43,74,53,68,71,52,52,75,75,38,78,46,77,46,65,67,85,67,95,68,61,78,48,63,73,66,57,45,68,64,21,38,35,40,32,29,43,34,67,52,85,70,85,58,86,93,53,90,66,75,72,70,63,43,22,45,31,31,34,28,33,27,74,39,67,47,80,61,90,52,85,90,53,71,44,36,39,28,34,27,31,75,43,84,47,77,67,41,70,66,45,73,64,59,33,53,77,50,69,35,56,78,40,74,91,59,34,90,81,75,83,47,69,39,68,39,81,48,52,72,68,57,46,52,39,50,48,51,54,48,38,74,74,37,61,87,50,51,70,61,58,74,74,110

Mean predicted aligned error: 9.29 Å